Protein AF-A0A968YVD5-F1 (afdb_monomer)

Solvent-accessible surface area (backbone atoms only — not comparable to full-atom values): 4771 Å² total; per-residue (Å²): 143,88,66,89,85,71,63,84,85,40,75,45,57,56,30,46,51,52,18,50,48,33,32,48,46,33,39,54,42,43,38,64,70,50,49,46,56,52,51,52,53,55,71,72,50,61,77,88,44,95,58,32,67,63,52,46,53,51,50,52,53,56,50,50,53,55,50,48,48,26,50,53,23,43,50,52,16,51,49,34,40,51,54,33,76,76,101

Nearest PDB structures (foldseek):
  2wie-assembly1_A  TM=7.082E-01  e=4.493E-01  Limnospira platensis
  7jg9-assembly1_8  TM=7.619E-01  e=1.598E+00  Mycolicibacterium smegmatis
  6tt7-assembly1_4  TM=6.060E-01  e=8.710E-01  Ovis aries
  4j41-assembly1_A  TM=7.911E-01  e=3.459E+00  Bacillus anthracis str. Sterne
  8j0s-assembly1_5  TM=6.952E-01  e=2.774E+00  Mycobacterium tuberculosis

Structure (mmCIF, N/CA/C/O backbone):
data_AF-A0A968YVD5-F1
#
_entry.id   AF-A0A968YVD5-F1
#
loop_
_atom_site.group_PDB
_atom_site.id
_atom_site.type_symbol
_atom_site.label_atom_id
_atom_site.label_alt_id
_atom_site.label_comp_id
_atom_site.label_asym_id
_atom_site.label_entity_id
_atom_site.label_seq_id
_atom_site.pdbx_PDB_ins_code
_atom_site.Cartn_x
_atom_site.Cartn_y
_atom_site.Cartn_z
_atom_site.occupancy
_atom_site.B_iso_or_equiv
_atom_site.auth_seq_id
_atom_site.auth_comp_id
_atom_site.auth_asym_id
_atom_site.auth_atom_id
_atom_site.pdbx_PDB_model_num
ATOM 1 N N . MET A 1 1 ? -28.546 -19.728 26.117 1.00 48.47 1 MET A N 1
ATOM 2 C CA . MET A 1 1 ? -28.148 -19.616 24.698 1.00 48.47 1 MET A CA 1
ATOM 3 C C . MET A 1 1 ? -29.149 -18.704 23.983 1.00 48.47 1 MET A C 1
ATOM 5 O O . MET A 1 1 ? -30.049 -19.210 23.335 1.00 48.47 1 MET A O 1
ATOM 9 N N . GLY A 1 2 ? -29.096 -17.376 24.182 1.00 54.66 2 GLY A N 1
ATOM 10 C CA . GLY A 1 2 ? -30.165 -16.529 23.617 1.00 54.66 2 GLY A CA 1
ATOM 11 C C . GLY A 1 2 ? -30.145 -15.017 23.855 1.00 54.66 2 GLY A C 1
ATOM 12 O O . GLY A 1 2 ? -31.182 -14.402 23.660 1.00 54.66 2 GLY A O 1
ATOM 13 N N . ILE A 1 3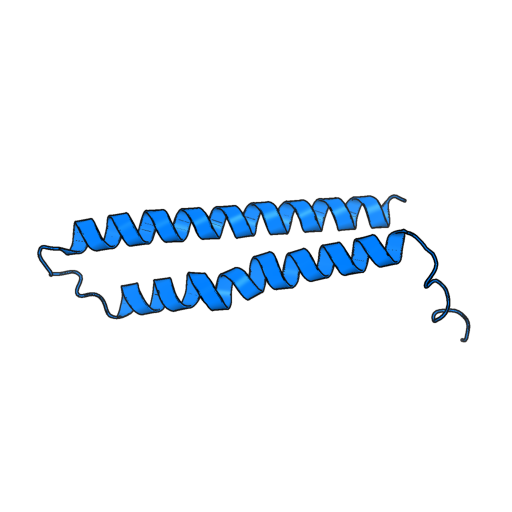 ? -29.030 -14.399 24.262 1.00 51.34 3 ILE A N 1
ATOM 14 C CA . ILE A 1 3 ? -28.964 -12.923 24.404 1.00 51.34 3 ILE A CA 1
ATOM 15 C C . ILE A 1 3 ? -27.742 -12.270 23.741 1.00 51.34 3 ILE A C 1
ATOM 17 O O . ILE A 1 3 ? -27.594 -11.055 23.776 1.00 51.34 3 ILE A O 1
ATOM 21 N N . THR A 1 4 ? -26.906 -13.035 23.035 1.00 56.00 4 THR A N 1
ATOM 22 C CA . THR A 1 4 ? -25.696 -12.511 22.371 1.00 56.00 4 THR A CA 1
ATOM 23 C C . THR A 1 4 ? -25.983 -11.721 21.082 1.00 56.00 4 THR A C 1
ATOM 25 O O . THR A 1 4 ? -25.056 -11.224 20.457 1.00 56.00 4 THR A O 1
ATOM 28 N N . LEU A 1 5 ? -27.249 -11.587 20.665 1.00 54.62 5 LEU A N 1
ATOM 29 C CA . LEU A 1 5 ? -27.633 -10.889 19.426 1.00 54.62 5 LEU A CA 1
ATOM 30 C C . LEU A 1 5 ? -28.098 -9.436 19.642 1.00 54.62 5 LEU A C 1
ATOM 32 O O . LEU A 1 5 ? -28.371 -8.740 18.672 1.00 54.62 5 LEU A O 1
ATOM 36 N N . LEU A 1 6 ? -28.186 -8.958 20.889 1.00 53.53 6 LEU A N 1
ATOM 37 C CA . LEU A 1 6 ? -28.841 -7.682 21.230 1.00 53.53 6 LEU A CA 1
ATOM 38 C C . LEU A 1 6 ? -27.968 -6.727 22.067 1.00 53.53 6 LEU A C 1
ATOM 40 O O . LEU A 1 6 ? -28.484 -5.912 22.823 1.00 53.53 6 LEU A O 1
ATOM 44 N N . GLN A 1 7 ? -26.641 -6.763 21.901 1.00 52.44 7 GLN A N 1
ATOM 45 C CA . GLN A 1 7 ? -25.750 -5.680 22.361 1.00 52.44 7 GLN A CA 1
ATOM 46 C C . GLN A 1 7 ? -25.400 -4.680 21.244 1.00 52.44 7 GLN A C 1
ATOM 48 O O . GLN A 1 7 ? -24.357 -4.038 21.270 1.00 52.44 7 GLN A O 1
ATOM 53 N N . TRP A 1 8 ? -26.313 -4.490 20.287 1.00 48.47 8 TRP A N 1
ATOM 54 C CA . TRP A 1 8 ? -26.181 -3.542 19.170 1.00 48.47 8 TRP A CA 1
ATOM 55 C C . TRP A 1 8 ? -26.075 -2.064 19.606 1.00 48.47 8 TRP A C 1
ATOM 57 O O . TRP A 1 8 ? -25.799 -1.197 18.785 1.00 48.47 8 TRP A O 1
ATOM 67 N N . ASN A 1 9 ? -26.286 -1.781 20.897 1.00 50.38 9 ASN A N 1
ATOM 68 C CA . ASN A 1 9 ? -26.285 -0.445 21.494 1.00 50.38 9 ASN A CA 1
ATOM 69 C C . ASN A 1 9 ? -25.006 -0.118 22.292 1.00 50.38 9 ASN A C 1
ATOM 71 O O . ASN A 1 9 ? -25.002 0.819 23.086 1.00 50.38 9 ASN A O 1
ATOM 75 N N . GLN A 1 10 ? -23.934 -0.904 22.147 1.00 54.22 10 GLN A N 1
ATOM 76 C CA . GLN A 1 10 ? -22.665 -0.607 22.810 1.00 54.22 10 GLN A CA 1
ATOM 77 C C . GLN A 1 10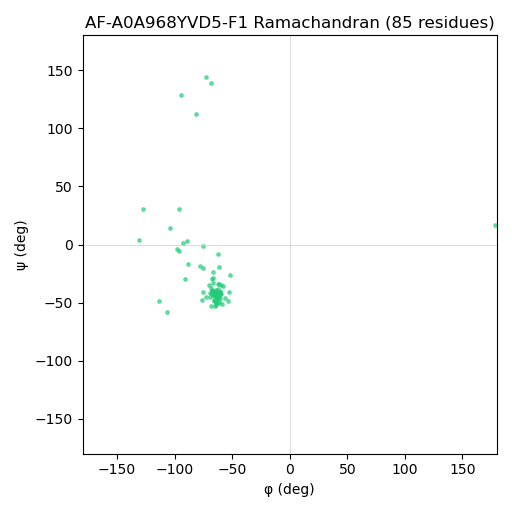 ? -21.761 0.181 21.850 1.00 54.22 10 GLN A C 1
ATOM 79 O O . GLN A 1 10 ? -21.543 -0.286 20.727 1.00 54.22 10 GLN A O 1
ATOM 84 N N . PRO A 1 11 ? -21.193 1.336 22.252 1.00 57.38 11 PRO A N 1
ATOM 85 C CA . PRO A 1 11 ? -20.261 2.109 21.420 1.00 57.38 11 PRO A CA 1
ATOM 86 C C . PRO A 1 11 ? -19.107 1.249 20.867 1.00 57.38 11 PRO A C 1
ATOM 88 O O . PRO A 1 11 ? -18.627 1.485 19.759 1.00 57.38 11 PRO A O 1
ATOM 91 N N . ASN A 1 12 ? -18.765 0.160 21.563 1.00 61.00 12 ASN A N 1
ATOM 92 C CA . ASN A 1 12 ? -17.847 -0.882 21.109 1.00 61.00 12 ASN A CA 1
ATOM 93 C C . ASN A 1 12 ? -18.154 -1.497 19.741 1.00 61.00 12 ASN A C 1
ATOM 95 O O . ASN A 1 12 ? -17.235 -1.719 18.958 1.00 61.00 12 ASN A O 1
ATOM 99 N N . THR A 1 13 ? -19.417 -1.759 19.399 1.00 67.56 13 THR A N 1
ATOM 100 C CA . THR A 1 13 ? -19.744 -2.391 18.109 1.00 67.56 13 THR A CA 1
ATOM 101 C C . THR A 1 13 ? -19.426 -1.469 16.933 1.00 67.56 13 THR A C 1
ATOM 103 O O . THR A 1 13 ? -18.990 -1.941 15.882 1.00 67.56 13 THR A O 1
ATOM 106 N N . VAL A 1 14 ? -19.580 -0.154 17.115 1.00 73.50 14 VAL A N 1
ATOM 107 C CA . VAL A 1 14 ? -19.234 0.844 16.096 1.00 73.50 14 VAL A CA 1
ATOM 108 C C . VAL A 1 14 ? -17.719 0.906 15.908 1.00 73.50 14 VAL A C 1
ATOM 110 O O . VAL A 1 14 ? -17.254 0.865 14.772 1.00 73.50 14 VAL A O 1
ATOM 113 N N . TYR A 1 15 ? -16.937 0.922 16.993 1.00 69.00 15 TYR A N 1
ATOM 114 C CA . TYR A 1 15 ? -15.472 0.912 16.907 1.00 69.00 15 TYR A CA 1
ATOM 115 C C . TYR A 1 15 ? -14.925 -0.374 16.274 1.00 69.00 15 TYR A C 1
ATOM 117 O O . TYR A 1 15 ? -14.024 -0.299 15.438 1.00 69.00 15 TYR A O 1
ATOM 125 N N . LEU A 1 16 ? -15.507 -1.537 16.589 1.00 73.81 16 LEU A N 1
ATOM 126 C CA . LEU A 1 16 ? -15.152 -2.814 15.961 1.00 73.81 16 LEU A CA 1
ATOM 127 C C . LEU A 1 16 ? -15.461 -2.826 14.460 1.00 73.81 16 LEU A C 1
ATOM 129 O O . LEU A 1 16 ? -14.611 -3.233 13.668 1.00 73.81 16 LEU A O 1
ATOM 133 N N . LEU A 1 17 ? -16.649 -2.366 14.053 1.00 78.38 17 LEU A N 1
ATOM 134 C CA . LEU A 1 17 ? -17.029 -2.290 12.639 1.00 78.38 17 LEU A CA 1
ATOM 135 C C . LEU A 1 17 ? -16.144 -1.311 11.869 1.00 78.38 17 LEU A C 1
ATOM 137 O O . LEU A 1 17 ? -15.610 -1.668 10.822 1.00 78.38 17 LEU A O 1
ATOM 141 N N . VAL A 1 18 ? -15.953 -0.100 12.395 1.00 78.88 18 VAL A N 1
ATOM 142 C CA . VAL A 1 18 ? -15.143 0.939 11.747 1.00 78.88 18 VAL A CA 1
ATOM 143 C C . VAL A 1 18 ? -13.674 0.523 11.686 1.00 78.88 18 VAL A C 1
ATOM 145 O O . VAL A 1 18 ? -13.064 0.649 10.628 1.00 78.88 18 VAL A O 1
ATOM 148 N N . GLY A 1 19 ? -13.113 -0.032 12.765 1.00 75.44 19 GLY A N 1
ATOM 149 C CA . GLY A 1 19 ? -11.742 -0.546 12.796 1.00 75.44 19 GLY A CA 1
ATOM 150 C C . GLY A 1 19 ? -11.527 -1.711 11.825 1.00 75.44 19 GLY A C 1
ATOM 151 O O . GLY A 1 19 ? -10.548 -1.719 11.080 1.00 75.44 19 GLY A O 1
ATOM 152 N N . SER A 1 20 ? -12.476 -2.650 11.757 1.00 78.25 20 SER A N 1
ATOM 153 C CA . SER A 1 20 ? -12.423 -3.775 10.809 1.00 78.25 20 SER A CA 1
ATOM 154 C C . SER A 1 20 ? -12.537 -3.305 9.360 1.0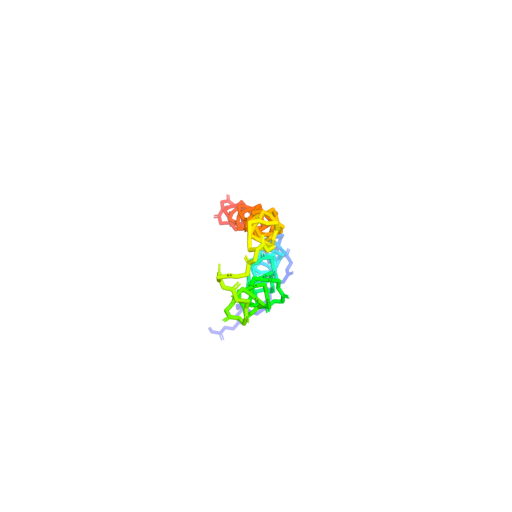0 78.25 20 SER A C 1
ATOM 156 O O . SER A 1 20 ? -11.800 -3.780 8.498 1.00 78.25 20 SER A O 1
ATOM 158 N N . LEU A 1 21 ? -13.422 -2.342 9.082 1.00 81.94 21 LEU A N 1
ATOM 159 C CA . LEU A 1 21 ? -13.593 -1.774 7.747 1.00 81.94 21 LEU A CA 1
ATOM 160 C C . LEU A 1 21 ? -12.353 -0.978 7.318 1.00 81.94 21 LEU A C 1
ATOM 162 O O . LEU A 1 21 ? -11.895 -1.135 6.190 1.00 81.94 21 LEU A O 1
ATOM 166 N N . LEU A 1 22 ? -11.765 -0.184 8.219 1.00 79.56 22 LEU A N 1
ATOM 167 C CA . LEU A 1 22 ? -10.498 0.520 7.989 1.00 79.56 22 LEU A CA 1
ATOM 168 C C . LEU A 1 22 ? -9.360 -0.449 7.686 1.00 79.56 22 LEU A C 1
ATOM 170 O O . LEU A 1 22 ? -8.581 -0.201 6.769 1.00 79.56 22 LEU A O 1
ATOM 174 N N . TYR A 1 23 ? -9.284 -1.562 8.414 1.00 76.81 23 TYR A N 1
ATOM 175 C CA . TYR A 1 23 ? -8.288 -2.586 8.144 1.00 76.81 23 TYR A CA 1
ATOM 176 C C . TYR A 1 23 ? -8.521 -3.237 6.777 1.00 76.81 23 TYR A C 1
ATOM 178 O O . TYR A 1 23 ? -7.622 -3.238 5.942 1.00 76.81 23 TYR A O 1
ATOM 186 N N . LEU A 1 24 ? -9.726 -3.737 6.494 1.00 81.44 24 LEU A N 1
ATOM 187 C CA . LEU A 1 24 ? -10.017 -4.421 5.230 1.00 81.44 24 LEU A CA 1
ATOM 188 C C . LEU A 1 24 ? -9.862 -3.496 4.018 1.00 81.44 24 LEU A C 1
ATOM 190 O O . LEU A 1 24 ? -9.210 -3.850 3.039 1.00 81.44 24 LEU A O 1
ATOM 194 N N . VAL A 1 25 ? -10.412 -2.289 4.069 1.00 81.12 25 VAL A N 1
ATOM 195 C CA . VAL A 1 25 ? -10.350 -1.361 2.935 1.00 81.12 25 VAL A CA 1
ATOM 196 C C . VAL A 1 25 ? -8.964 -0.724 2.832 1.00 81.12 25 VAL A C 1
ATOM 198 O O . VAL A 1 25 ? -8.360 -0.719 1.760 1.00 81.12 25 VAL A O 1
ATOM 201 N N . GLY A 1 26 ? -8.424 -0.228 3.944 1.00 76.38 26 GLY A N 1
ATOM 202 C CA . GLY A 1 26 ? -7.159 0.502 3.966 1.00 76.38 26 GLY A CA 1
ATOM 203 C C . GLY A 1 26 ? -5.914 -0.374 3.824 1.00 76.38 26 GLY A C 1
ATOM 204 O O . GLY A 1 26 ? -4.869 0.130 3.422 1.00 76.38 26 GLY A O 1
ATOM 205 N N . THR A 1 27 ? -6.002 -1.680 4.101 1.00 77.19 27 THR A N 1
ATOM 206 C CA . THR A 1 27 ? -4.886 -2.615 3.880 1.00 77.19 27 THR A CA 1
ATOM 207 C C . THR A 1 27 ? -5.130 -3.511 2.677 1.00 77.19 27 THR A C 1
ATOM 209 O O . THR A 1 27 ? -4.356 -3.469 1.719 1.00 77.19 27 THR A O 1
ATOM 212 N N . PHE A 1 28 ? -6.220 -4.276 2.677 1.00 78.50 28 PHE A N 1
ATOM 213 C CA . PHE A 1 28 ? -6.527 -5.242 1.627 1.00 78.50 28 PHE A CA 1
ATOM 214 C C . PHE A 1 28 ? -6.956 -4.544 0.334 1.00 78.50 28 PHE A C 1
ATOM 216 O O . PHE A 1 28 ? -6.432 -4.866 -0.731 1.00 78.50 28 PHE A O 1
ATOM 223 N N . GLY A 1 29 ? -7.830 -3.539 0.427 1.00 82.56 29 GLY A N 1
ATOM 224 C CA . GLY A 1 29 ? -8.255 -2.733 -0.721 1.00 82.56 29 GLY A CA 1
ATOM 225 C C . GLY A 1 29 ? -7.095 -1.971 -1.367 1.00 82.56 29 GLY A C 1
ATOM 226 O O . GLY A 1 29 ? -6.871 -2.094 -2.569 1.00 82.56 29 GLY A O 1
ATOM 227 N N . VAL A 1 30 ? -6.289 -1.262 -0.569 1.00 80.25 30 VAL A N 1
ATOM 228 C CA . VAL A 1 30 ? -5.078 -0.564 -1.054 1.00 80.25 30 VAL A CA 1
ATOM 229 C C . VAL A 1 30 ? -4.073 -1.538 -1.677 1.00 80.25 30 VAL A C 1
ATOM 231 O O . VAL A 1 30 ? -3.406 -1.213 -2.663 1.00 80.25 30 VAL A O 1
ATOM 234 N N . THR A 1 31 ? -3.972 -2.759 -1.150 1.00 80.50 31 THR A N 1
ATOM 235 C CA . THR A 1 31 ? -3.090 -3.776 -1.730 1.00 80.50 31 THR A CA 1
ATOM 236 C C . THR A 1 31 ? -3.608 -4.241 -3.092 1.00 80.50 31 THR A C 1
ATOM 238 O O . THR A 1 31 ? -2.873 -4.153 -4.071 1.00 80.50 31 THR A O 1
ATOM 241 N N . MET A 1 32 ? -4.872 -4.664 -3.185 1.00 82.06 32 MET A N 1
ATOM 242 C CA . MET A 1 32 ? -5.442 -5.191 -4.431 1.00 82.06 32 MET A CA 1
ATOM 243 C C . MET A 1 32 ? -5.576 -4.143 -5.538 1.00 82.06 32 MET A C 1
ATOM 245 O O . MET A 1 32 ? -5.336 -4.458 -6.696 1.00 82.06 32 MET A O 1
ATOM 249 N N . VAL A 1 33 ? -5.973 -2.912 -5.207 1.00 84.12 33 VAL A N 1
ATOM 250 C CA . VAL A 1 33 ? -6.303 -1.892 -6.219 1.00 84.12 33 VAL A CA 1
ATOM 251 C C . VAL A 1 33 ? -5.096 -1.041 -6.600 1.00 84.12 33 VAL A C 1
ATOM 253 O O . VAL A 1 33 ? -5.026 -0.563 -7.725 1.00 84.12 33 VAL A O 1
ATOM 256 N N . CYS A 1 34 ? -4.145 -0.835 -5.685 1.00 81.75 34 CYS A N 1
ATOM 257 C CA . CYS A 1 34 ? -3.016 0.067 -5.930 1.00 81.75 34 CYS A CA 1
ATOM 258 C C . CYS A 1 34 ? -1.685 -0.681 -5.999 1.00 81.75 34 CYS A C 1
ATOM 260 O O . CYS A 1 34 ? -0.933 -0.492 -6.948 1.00 81.75 34 CYS A O 1
ATOM 262 N N . ASN A 1 35 ? -1.391 -1.558 -5.032 1.00 82.81 35 ASN A N 1
ATOM 263 C CA . ASN A 1 35 ? -0.084 -2.225 -4.988 1.00 82.81 35 ASN A CA 1
ATOM 264 C C . ASN A 1 35 ? 0.051 -3.330 -6.046 1.00 82.81 35 ASN A C 1
ATOM 266 O O . ASN A 1 35 ? 1.112 -3.431 -6.654 1.00 82.81 35 ASN A O 1
ATOM 270 N N . VAL A 1 36 ? -0.993 -4.136 -6.285 1.00 86.88 36 VAL A N 1
ATOM 271 C CA . VAL A 1 36 ? -0.953 -5.206 -7.300 1.00 86.88 36 VAL A CA 1
ATOM 272 C C . VAL A 1 36 ? -0.780 -4.634 -8.7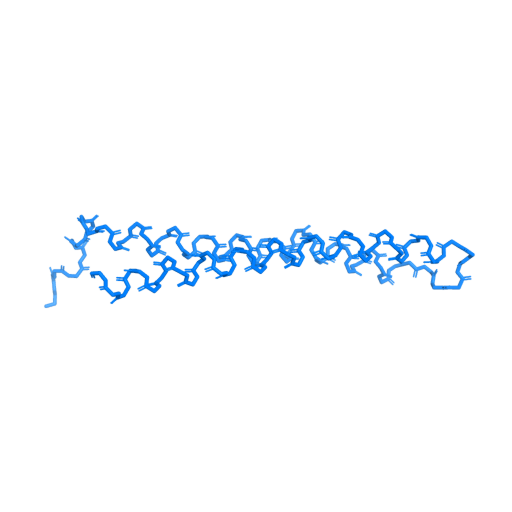12 1.00 86.88 36 VAL A C 1
ATOM 274 O O . VAL A 1 36 ? 0.197 -5.010 -9.352 1.00 86.88 36 VAL A O 1
ATOM 277 N N . PRO A 1 37 ? -1.590 -3.660 -9.185 1.00 84.75 37 PRO A N 1
ATOM 278 C CA . PRO A 1 37 ? -1.399 -3.103 -10.525 1.00 84.75 37 PRO A CA 1
ATOM 279 C C . PRO A 1 37 ? -0.052 -2.404 -10.699 1.00 84.75 37 PRO A C 1
ATOM 281 O O . PRO A 1 37 ? 0.534 -2.453 -11.7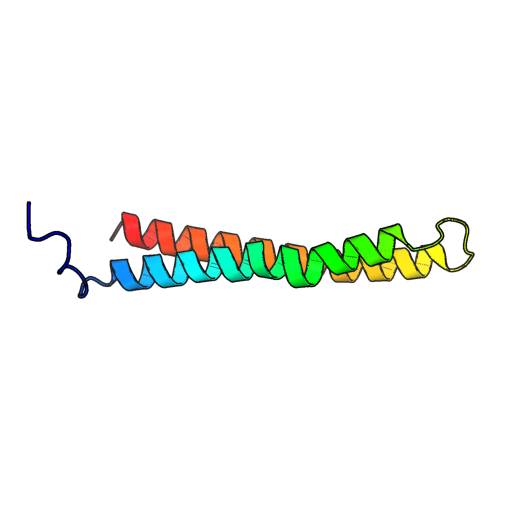77 1.00 84.75 37 PRO A O 1
ATOM 284 N N . LEU A 1 38 ? 0.459 -1.768 -9.640 1.00 84.94 38 LEU A N 1
ATOM 285 C CA . LEU A 1 38 ? 1.771 -1.133 -9.663 1.00 84.94 38 LEU A CA 1
ATOM 286 C C . LEU A 1 38 ? 2.892 -2.178 -9.811 1.00 84.94 38 LEU A C 1
ATOM 288 O O . LEU A 1 38 ? 3.812 -1.982 -10.602 1.00 84.94 38 LEU A O 1
ATOM 292 N N . ASN A 1 39 ? 2.791 -3.304 -9.099 1.00 86.06 39 ASN A N 1
ATOM 293 C CA . ASN A 1 39 ? 3.733 -4.416 -9.210 1.00 86.06 39 ASN A CA 1
ATOM 294 C C . ASN A 1 39 ? 3.644 -5.124 -10.574 1.00 86.06 39 ASN A C 1
ATOM 296 O O . ASN A 1 39 ? 4.675 -5.451 -11.155 1.00 86.06 39 ASN A O 1
ATOM 300 N N . ASP A 1 40 ? 2.439 -5.302 -11.118 1.00 86.94 40 ASP A N 1
ATOM 301 C CA . ASP A 1 40 ? 2.234 -5.870 -12.456 1.00 86.94 40 ASP A CA 1
ATOM 302 C C . ASP A 1 40 ? 2.814 -4.953 -13.543 1.00 86.94 40 ASP A C 1
ATOM 304 O O . ASP A 1 40 ? 3.481 -5.419 -14.467 1.00 86.94 40 ASP A O 1
ATOM 308 N N . ALA A 1 41 ? 2.640 -3.633 -13.405 1.00 83.62 41 ALA A N 1
ATOM 309 C CA . ALA A 1 41 ? 3.244 -2.652 -14.304 1.00 83.62 41 ALA A CA 1
ATOM 310 C C . ALA A 1 41 ? 4.779 -2.702 -14.267 1.00 83.62 41 ALA A C 1
ATOM 312 O O . ALA A 1 41 ? 5.422 -2.591 -15.311 1.00 83.62 41 ALA A O 1
ATOM 313 N N . LEU A 1 42 ? 5.370 -2.908 -13.085 1.00 82.88 42 LEU A N 1
ATOM 314 C CA . LEU A 1 42 ? 6.812 -3.100 -12.945 1.00 82.88 42 LEU A CA 1
ATOM 315 C C . LEU A 1 42 ? 7.282 -4.432 -13.554 1.00 82.88 42 LEU A C 1
ATOM 317 O O . LEU A 1 42 ? 8.340 -4.467 -14.170 1.00 82.88 42 LEU A O 1
ATOM 321 N N . ALA A 1 43 ? 6.504 -5.510 -13.427 1.00 83.62 43 ALA A N 1
ATOM 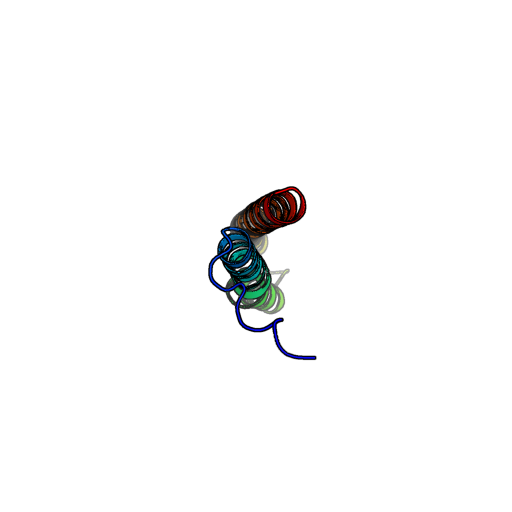322 C CA . ALA A 1 43 ? 6.852 -6.824 -13.975 1.00 83.62 43 ALA A CA 1
ATOM 323 C C . ALA A 1 43 ? 6.877 -6.856 -15.514 1.00 83.62 43 ALA A C 1
ATOM 325 O O . ALA A 1 43 ? 7.614 -7.643 -16.105 1.00 83.62 43 ALA A O 1
ATOM 326 N N . ILE A 1 44 ? 6.074 -6.007 -16.162 1.00 83.31 44 ILE A N 1
ATOM 327 C CA . ILE A 1 44 ? 6.006 -5.882 -17.628 1.00 83.31 44 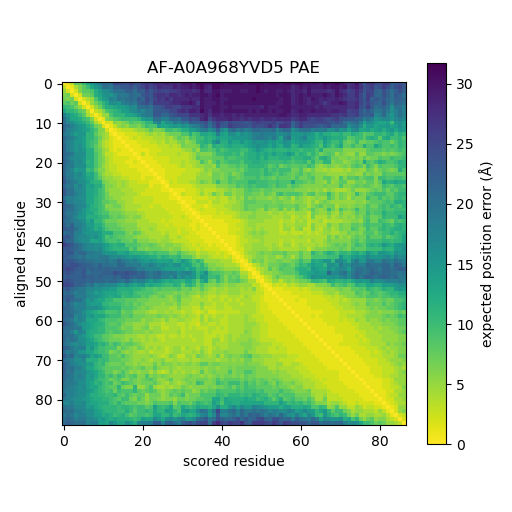ILE A CA 1
ATOM 328 C C . ILE A 1 44 ? 7.041 -4.866 -18.152 1.00 83.31 44 ILE A C 1
ATOM 330 O O . ILE A 1 44 ? 7.358 -4.847 -19.343 1.00 83.31 44 ILE A O 1
ATOM 334 N N . ALA A 1 45 ? 7.583 -4.013 -17.281 1.00 79.00 45 ALA A N 1
ATOM 335 C CA . ALA A 1 45 ? 8.563 -3.011 -17.662 1.00 79.00 45 ALA A CA 1
ATOM 336 C C . ALA A 1 45 ? 9.898 -3.641 -18.078 1.00 79.00 45 ALA A C 1
ATOM 338 O O . ALA A 1 45 ? 10.397 -4.556 -17.430 1.00 79.00 45 ALA A O 1
ATOM 339 N N . ASN A 1 46 ? 10.509 -3.113 -19.143 1.00 76.19 46 ASN A N 1
ATOM 340 C CA . ASN A 1 46 ? 11.817 -3.573 -19.597 1.00 76.19 46 ASN A CA 1
ATOM 341 C C . ASN A 1 46 ? 12.941 -2.923 -18.757 1.00 76.19 46 ASN A C 1
ATOM 343 O O . ASN A 1 46 ? 13.149 -1.707 -18.884 1.00 76.19 46 ASN A O 1
ATOM 347 N N . PRO A 1 47 ? 13.678 -3.696 -17.935 1.00 67.62 47 PRO A N 1
ATOM 348 C CA . PRO A 1 47 ? 14.739 -3.165 -17.079 1.00 67.62 47 PRO A CA 1
ATOM 349 C C . PRO A 1 47 ? 15.940 -2.624 -17.869 1.00 67.62 47 PRO A C 1
ATOM 351 O O . PRO A 1 47 ? 16.631 -1.741 -17.371 1.00 67.62 47 PRO A O 1
ATOM 354 N N . ASP A 1 48 ? 16.147 -3.087 -19.107 1.00 71.88 48 ASP A N 1
ATOM 355 C CA . ASP A 1 48 ? 17.266 -2.674 -19.968 1.00 71.88 48 ASP A CA 1
ATOM 356 C C . ASP A 1 48 ? 16.942 -1.439 -20.829 1.00 71.88 48 ASP A C 1
ATOM 358 O O . ASP A 1 48 ? 17.743 -1.008 -21.662 1.00 71.88 48 ASP A O 1
ATOM 362 N N . SER A 1 49 ? 15.750 -0.857 -20.659 1.00 74.06 49 SER A N 1
ATOM 363 C CA . SER A 1 49 ? 15.385 0.381 -21.348 1.00 74.06 49 SER A CA 1
ATOM 364 C C . SER A 1 49 ? 16.120 1.585 -20.754 1.00 74.06 49 SER A C 1
ATOM 366 O O . SER A 1 49 ? 16.309 1.699 -19.543 1.00 74.06 49 SER A O 1
ATOM 368 N N . THR A 1 50 ? 16.497 2.537 -21.608 1.00 73.69 50 THR A N 1
ATOM 369 C CA . THR A 1 50 ? 17.187 3.774 -21.199 1.00 73.69 50 THR A CA 1
ATOM 370 C C . THR A 1 50 ? 16.343 4.630 -20.237 1.00 73.69 50 THR A C 1
ATOM 372 O O . THR A 1 50 ? 16.894 5.422 -19.476 1.00 73.69 50 THR A O 1
ATOM 375 N N . ASP A 1 51 ? 15.024 4.406 -20.208 1.00 77.00 51 ASP A N 1
ATOM 376 C CA . ASP A 1 51 ? 14.051 5.081 -19.339 1.00 77.00 51 ASP A CA 1
ATOM 377 C C . ASP A 1 51 ? 13.766 4.341 -18.013 1.00 77.00 51 ASP A C 1
ATOM 379 O O . ASP A 1 51 ? 12.966 4.811 -17.196 1.00 77.00 51 ASP A O 1
ATOM 383 N N . GLY A 1 52 ? 14.427 3.205 -17.754 1.00 77.38 52 GLY A N 1
ATOM 384 C CA . GLY A 1 52 ? 14.172 2.360 -16.581 1.00 77.38 52 GLY A CA 1
ATOM 385 C C . GLY A 1 52 ? 14.343 3.082 -15.238 1.00 77.38 52 GLY A C 1
ATOM 386 O O . GLY A 1 52 ? 13.554 2.871 -14.318 1.00 77.38 52 GLY A O 1
ATOM 387 N N . ALA A 1 53 ? 15.308 4.003 -15.129 1.00 81.19 53 ALA A N 1
ATOM 388 C CA . ALA A 1 53 ? 15.537 4.777 -13.905 1.00 81.19 53 ALA A CA 1
ATOM 389 C C . ALA A 1 53 ? 14.383 5.749 -13.589 1.00 81.19 53 ALA A C 1
ATOM 391 O O . ALA A 1 53 ? 13.980 5.883 -12.432 1.00 81.19 53 ALA A O 1
ATOM 392 N N . THR A 1 54 ? 13.818 6.397 -14.611 1.00 83.75 54 THR A N 1
ATOM 393 C CA . THR A 1 54 ? 12.675 7.311 -14.459 1.00 83.75 54 THR A CA 1
ATOM 394 C C . THR A 1 54 ? 11.409 6.541 -14.097 1.00 83.75 54 THR A C 1
ATOM 396 O O . THR A 1 54 ? 10.658 6.955 -13.210 1.00 83.75 54 THR A O 1
ATOM 399 N N . LEU A 1 55 ? 11.189 5.388 -14.737 1.00 84.31 55 LEU A N 1
ATOM 400 C CA . LEU A 1 55 ? 10.081 4.497 -14.408 1.00 84.31 55 LEU A CA 1
ATOM 401 C C . LEU A 1 55 ? 10.186 3.989 -12.963 1.00 84.31 55 LEU A C 1
ATOM 403 O O . LEU A 1 55 ? 9.205 4.038 -12.221 1.00 84.31 55 LEU A O 1
ATOM 407 N N . TRP A 1 56 ? 11.380 3.560 -12.547 1.00 83.94 56 TRP A N 1
ATOM 408 C CA . TRP A 1 56 ? 11.643 3.109 -11.184 1.00 83.94 56 TRP A CA 1
ATOM 409 C C . TRP A 1 56 ? 11.402 4.212 -10.151 1.00 83.94 56 TRP A C 1
ATOM 411 O O . TRP A 1 56 ? 10.752 3.969 -9.138 1.00 83.94 56 TRP A O 1
ATOM 421 N N . ALA A 1 57 ? 11.867 5.438 -10.410 1.00 86.38 57 ALA A N 1
ATOM 422 C CA . ALA A 1 57 ? 11.648 6.566 -9.507 1.00 86.38 57 ALA A CA 1
ATOM 423 C C . ALA A 1 57 ? 10.152 6.864 -9.312 1.00 86.38 57 ALA A C 1
ATOM 425 O O . ALA A 1 57 ? 9.706 7.082 -8.183 1.00 86.38 57 ALA A O 1
ATOM 426 N N . LYS A 1 58 ? 9.364 6.814 -10.396 1.00 87.38 58 LYS A N 1
ATOM 427 C CA . LYS A 1 58 ? 7.907 6.976 -10.333 1.00 87.38 58 LYS A CA 1
ATOM 428 C C . LYS A 1 58 ? 7.242 5.827 -9.570 1.00 87.38 58 LYS A C 1
ATOM 430 O O . LYS A 1 58 ? 6.458 6.084 -8.661 1.00 87.38 58 LYS A O 1
ATOM 435 N N . TYR A 1 59 ? 7.606 4.583 -9.889 1.00 87.75 59 TYR A N 1
ATOM 436 C CA . TYR A 1 59 ? 7.133 3.393 -9.178 1.00 87.75 59 TYR A CA 1
ATOM 437 C C . TYR A 1 59 ? 7.394 3.509 -7.673 1.00 87.75 59 TYR A C 1
ATOM 439 O O . TYR A 1 59 ? 6.487 3.303 -6.873 1.00 87.75 59 TYR A O 1
ATOM 447 N N . LEU A 1 60 ? 8.614 3.884 -7.280 1.00 86.88 60 LEU A N 1
ATOM 448 C CA . LEU A 1 60 ? 9.013 3.969 -5.879 1.00 86.88 60 LEU A CA 1
ATOM 449 C C . LEU A 1 60 ? 8.225 5.047 -5.125 1.00 86.88 60 LEU A C 1
ATOM 451 O O . LEU A 1 60 ? 7.823 4.816 -3.983 1.00 86.88 60 LEU A O 1
ATOM 455 N N . ALA A 1 61 ? 7.982 6.202 -5.750 1.00 88.44 61 ALA A N 1
ATOM 456 C CA . ALA A 1 61 ? 7.182 7.274 -5.163 1.00 88.44 61 ALA A CA 1
ATOM 457 C C . ALA A 1 61 ? 5.726 6.833 -4.936 1.00 88.44 61 ALA A C 1
ATOM 459 O O . ALA A 1 61 ? 5.217 6.944 -3.817 1.00 88.44 61 ALA A O 1
ATOM 460 N N . ASP A 1 62 ? 5.093 6.262 -5.965 1.00 86.94 62 ASP A N 1
ATOM 461 C CA . ASP A 1 62 ? 3.709 5.785 -5.896 1.00 86.94 62 ASP A CA 1
ATOM 462 C C . ASP A 1 62 ? 3.573 4.631 -4.886 1.00 86.94 62 ASP A C 1
ATOM 464 O O . ASP A 1 62 ? 2.662 4.617 -4.054 1.00 86.94 62 ASP A O 1
ATOM 468 N N . TRP A 1 63 ? 4.524 3.695 -4.886 1.00 87.94 63 TRP A N 1
ATOM 469 C CA . TRP A 1 63 ? 4.554 2.566 -3.958 1.00 87.94 63 TRP A CA 1
ATOM 470 C C . TRP A 1 63 ? 4.701 3.028 -2.505 1.00 87.94 63 TRP A C 1
ATOM 472 O O . TRP A 1 63 ? 3.977 2.567 -1.620 1.00 87.94 63 TRP A O 1
ATOM 482 N N . THR A 1 64 ? 5.597 3.984 -2.249 1.00 87.56 64 THR A N 1
ATOM 483 C CA . THR A 1 64 ? 5.837 4.522 -0.902 1.00 87.56 64 THR A CA 1
ATOM 484 C C . THR A 1 64 ? 4.601 5.240 -0.363 1.00 87.56 64 THR A C 1
ATOM 486 O O . THR A 1 64 ? 4.231 5.037 0.796 1.00 87.56 64 THR A O 1
ATOM 489 N N . LEU A 1 65 ? 3.909 6.016 -1.205 1.00 90.00 65 LEU A N 1
ATOM 490 C CA . LEU A 1 65 ? 2.661 6.685 -0.837 1.00 90.00 65 LEU A CA 1
ATOM 491 C C . LEU A 1 65 ? 1.594 5.674 -0.394 1.00 90.00 65 LEU A C 1
ATOM 493 O O . LEU A 1 65 ? 1.038 5.791 0.700 1.00 90.00 65 LEU A O 1
ATOM 497 N N . TRP A 1 66 ? 1.337 4.643 -1.203 1.00 83.19 66 TRP A N 1
ATOM 498 C CA . TRP A 1 66 ? 0.335 3.625 -0.871 1.00 83.19 66 TRP A CA 1
ATOM 499 C C . TRP A 1 66 ? 0.733 2.767 0.334 1.00 83.19 66 TRP A C 1
ATOM 501 O O . TRP A 1 66 ? -0.131 2.343 1.108 1.00 83.19 66 TRP A O 1
ATOM 511 N N . ASN A 1 67 ? 2.030 2.565 0.563 1.00 83.88 67 ASN A N 1
ATOM 512 C CA . ASN A 1 67 ? 2.520 1.885 1.756 1.00 83.88 67 ASN A CA 1
ATOM 513 C C . ASN A 1 67 ? 2.330 2.730 3.035 1.00 83.88 67 ASN A C 1
ATOM 515 O O . ASN A 1 67 ? 1.989 2.188 4.093 1.00 83.88 67 ASN A O 1
ATOM 519 N N . HIS A 1 68 ? 2.462 4.059 2.945 1.00 85.81 68 HIS A N 1
ATOM 520 C CA . HIS A 1 68 ? 2.101 4.963 4.041 1.00 85.81 68 HIS A CA 1
ATOM 521 C C . HIS A 1 68 ? 0.605 4.913 4.352 1.00 85.81 68 HIS A C 1
ATOM 523 O O . HIS A 1 68 ? 0.244 4.783 5.522 1.00 85.81 68 HIS A O 1
ATOM 529 N N . VAL A 1 69 ? -0.262 4.929 3.332 1.00 82.38 69 VAL A N 1
ATOM 530 C CA . VAL A 1 69 ? -1.719 4.790 3.520 1.00 82.38 69 VAL A CA 1
ATOM 531 C C . VAL A 1 69 ? -2.044 3.497 4.271 1.00 82.38 69 VAL A C 1
ATOM 533 O O . VAL A 1 69 ? -2.776 3.528 5.260 1.00 82.38 69 VAL A O 1
ATOM 536 N N . ARG A 1 70 ? -1.437 2.373 3.872 1.00 82.50 70 ARG A N 1
ATOM 537 C CA . ARG A 1 70 ? -1.620 1.079 4.545 1.00 82.50 70 ARG A CA 1
ATOM 538 C C . ARG A 1 70 ? -1.169 1.106 6.005 1.00 82.50 70 ARG A C 1
ATOM 540 O O . ARG A 1 70 ? -1.839 0.536 6.867 1.00 82.50 70 ARG A O 1
ATOM 547 N N . THR A 1 71 ? -0.055 1.774 6.289 1.00 81.31 71 THR A N 1
ATOM 548 C CA . THR A 1 71 ? 0.475 1.911 7.652 1.00 81.31 71 THR A CA 1
ATOM 549 C C . THR A 1 71 ? -0.465 2.736 8.529 1.00 81.31 71 THR A C 1
ATOM 551 O O . THR A 1 71 ? -0.839 2.289 9.611 1.00 81.31 71 THR A O 1
ATOM 554 N N . VAL A 1 72 ? -0.912 3.899 8.044 1.00 84.50 72 VAL A N 1
ATOM 555 C CA . VAL A 1 72 ? -1.851 4.774 8.764 1.00 84.50 72 VAL A CA 1
ATOM 556 C C . VAL A 1 72 ? -3.189 4.072 8.991 1.00 84.50 72 VAL A C 1
ATOM 558 O O . VAL A 1 72 ? -3.708 4.105 10.104 1.00 84.50 72 V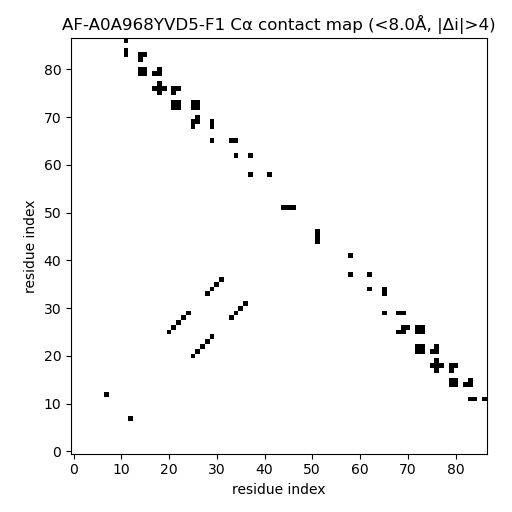AL A O 1
ATOM 561 N N . ALA A 1 73 ? -3.721 3.378 7.980 1.00 79.12 73 ALA A N 1
ATOM 562 C CA . ALA A 1 73 ? -4.963 2.622 8.107 1.00 79.12 73 ALA A CA 1
ATOM 563 C C . ALA A 1 73 ? -4.852 1.482 9.131 1.00 79.12 73 ALA A C 1
ATOM 565 O O . ALA A 1 73 ? -5.744 1.314 9.961 1.00 79.12 73 ALA A O 1
ATOM 566 N N . SER A 1 74 ? -3.742 0.734 9.115 1.00 78.38 74 SER A N 1
ATOM 567 C CA . SER A 1 74 ? -3.492 -0.346 10.081 1.00 78.38 74 SER A CA 1
ATOM 568 C C . SER A 1 74 ? -3.355 0.189 11.505 1.00 78.38 74 SER A C 1
ATOM 570 O O . SER A 1 74 ? -3.905 -0.394 12.435 1.00 78.38 74 SER A O 1
ATOM 572 N N . LEU A 1 75 ? -2.656 1.315 11.680 1.00 83.75 75 LEU A N 1
ATOM 573 C CA . LEU A 1 75 ? -2.466 1.947 12.982 1.00 83.75 75 LEU A CA 1
ATOM 574 C C . LEU A 1 75 ? -3.783 2.510 13.532 1.00 83.75 75 LEU A C 1
ATOM 576 O O . LEU A 1 75 ? -4.092 2.310 14.704 1.00 83.75 75 LEU A O 1
ATOM 580 N N . ALA A 1 76 ? -4.585 3.158 12.683 1.00 79.00 76 ALA A N 1
ATOM 581 C CA . ALA A 1 76 ? -5.910 3.647 13.052 1.00 79.00 76 ALA A CA 1
ATOM 582 C C . ALA A 1 76 ? -6.845 2.493 13.441 1.00 79.00 76 ALA A C 1
ATOM 584 O O . ALA A 1 76 ? -7.514 2.569 14.470 1.00 79.00 76 ALA A O 1
ATOM 585 N N . ALA A 1 77 ? -6.848 1.398 12.672 1.00 78.31 77 ALA A N 1
ATOM 586 C CA . ALA A 1 77 ? -7.601 0.196 13.013 1.00 78.31 77 ALA A CA 1
ATOM 587 C C . ALA A 1 77 ? -7.147 -0.396 14.357 1.00 78.31 77 ALA A C 1
ATOM 589 O O . ALA A 1 77 ? -7.983 -0.664 15.215 1.00 78.31 77 ALA A O 1
ATOM 590 N N . ALA A 1 78 ? -5.837 -0.537 14.581 1.00 79.69 78 ALA A N 1
ATOM 591 C CA . ALA A 1 78 ? -5.291 -1.044 15.838 1.00 79.69 78 ALA A CA 1
ATOM 592 C C . ALA A 1 78 ? -5.671 -0.161 17.038 1.00 79.69 78 ALA A C 1
ATOM 594 O O . ALA A 1 78 ? -6.059 -0.686 18.082 1.00 79.69 78 ALA A O 1
A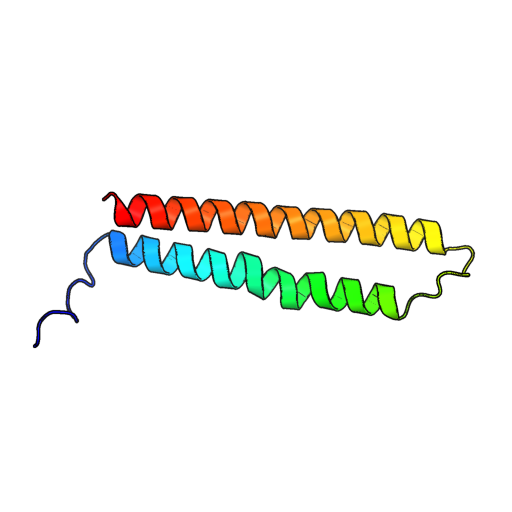TOM 595 N N . ALA A 1 79 ? -5.618 1.165 16.885 1.00 81.12 79 ALA A N 1
ATOM 596 C CA . ALA A 1 79 ? -6.047 2.104 17.916 1.00 81.12 79 ALA A CA 1
ATOM 597 C C . ALA A 1 79 ? -7.541 1.934 18.232 1.00 81.12 79 ALA A C 1
ATOM 599 O O . ALA A 1 79 ? -7.896 1.744 19.392 1.00 81.12 79 ALA A O 1
ATOM 600 N N . LEU A 1 80 ? -8.407 1.925 17.212 1.00 76.69 80 LEU A N 1
ATOM 601 C CA . LEU A 1 80 ? -9.857 1.759 17.378 1.00 76.69 80 LEU A CA 1
ATOM 602 C C . LEU A 1 80 ? -10.224 0.425 18.039 1.00 76.69 80 LEU A C 1
ATOM 604 O O . LEU A 1 80 ? -11.075 0.395 18.925 1.00 76.69 80 LEU A O 1
ATOM 608 N N . LEU A 1 81 ? -9.560 -0.666 17.650 1.00 74.00 81 LEU A N 1
ATOM 609 C CA . LEU A 1 81 ? -9.757 -1.974 18.273 1.00 74.00 81 LEU A CA 1
ATOM 610 C C . LEU A 1 81 ? -9.283 -1.969 19.731 1.00 74.00 81 LEU A C 1
ATOM 612 O O . LEU A 1 81 ? -10.004 -2.438 20.603 1.00 74.00 81 LEU A O 1
ATOM 616 N N . THR A 1 82 ? -8.117 -1.388 20.021 1.00 77.12 82 THR A N 1
ATOM 617 C CA . THR A 1 82 ? -7.584 -1.300 21.393 1.00 77.12 82 THR A CA 1
ATOM 618 C C . THR A 1 82 ? -8.502 -0.484 22.302 1.00 77.12 82 THR A C 1
ATOM 620 O O . THR A 1 82 ? -8.814 -0.927 23.404 1.00 77.12 82 THR A O 1
ATOM 623 N N . PHE A 1 83 ? -8.991 0.670 21.834 1.00 72.81 83 PHE A N 1
ATOM 624 C CA . PHE A 1 83 ? -9.984 1.461 22.565 1.00 72.81 83 PHE A CA 1
ATOM 625 C C . PHE A 1 83 ? -11.285 0.692 22.778 1.00 72.81 83 PHE A C 1
ATOM 627 O O . PHE A 1 83 ? -11.898 0.838 23.829 1.00 72.81 83 PHE A O 1
ATOM 634 N N . SER A 1 84 ? -11.673 -0.157 21.825 1.00 68.06 84 SER A N 1
ATOM 635 C CA . SER A 1 84 ? -12.851 -0.997 21.987 1.00 68.06 84 SER A CA 1
ATOM 636 C C . SER A 1 84 ? -12.672 -2.071 23.070 1.00 68.06 84 SER A C 1
ATOM 638 O O . SER A 1 84 ? -13.574 -2.317 23.859 1.00 68.06 84 SER A O 1
ATOM 640 N N . PHE A 1 85 ? -11.508 -2.713 23.162 1.00 62.94 85 PHE A N 1
ATOM 641 C CA . PHE A 1 85 ? -11.287 -3.759 24.170 1.00 62.94 85 PHE A CA 1
ATOM 642 C C . PHE A 1 85 ? -11.009 -3.223 25.584 1.00 62.94 85 PHE A C 1
ATOM 644 O O . PHE A 1 85 ? -11.151 -3.975 26.545 1.00 62.94 85 PHE A O 1
ATOM 651 N N . CYS A 1 86 ? -10.614 -1.953 25.717 1.00 59.72 86 CYS A N 1
ATOM 652 C CA . CYS A 1 86 ? -10.366 -1.301 27.010 1.00 59.72 86 CYS A CA 1
ATOM 653 C C . CYS A 1 86 ? -11.558 -0.475 27.539 1.00 59.72 86 CYS A C 1
ATOM 655 O O . CYS A 1 86 ? -11.453 0.063 28.642 1.00 59.72 86 CYS A O 1
ATOM 657 N N . GLY A 1 87 ? -12.633 -0.329 26.754 1.00 51.53 87 GLY A N 1
ATOM 658 C CA . GLY A 1 87 ? -13.828 0.466 27.072 1.00 51.53 87 GLY A CA 1
ATOM 659 C C . GLY A 1 87 ? -15.012 -0.348 27.572 1.00 51.53 87 GLY A C 1
ATOM 660 O O . GLY A 1 87 ? -15.162 -1.516 27.143 1.00 51.53 87 GLY A O 1
#

Sequence (87 aa):
MGITLLQWNQPNTVYLLVGSLLYLVGTFGVTMVCNVPLNDALAIANPDSTDGATLWAKYLADWTLWNHVRTVASLAAAALLTFSFCG

Mean predicted aligned error: 10.15 Å

Foldseek 3Di:
DPDPPPPPPDVLVVLLVQLVCLLCCQAVVLCVPQVVVLVVVVVPDDCPDPCNVVSVVVSVVSNVVSVVSNVVSNVSSVVSNVVSVVD

Radius of gyration: 19.47 Å; Cα contacts (8 Å, |Δi|>4): 55; chains: 1; bounding box: 47×27×48 Å

Secondary structure (DSSP, 8-state):
---TT--TTSHHHHHHHHHHHHHIIIIIIHIIIIIHHHHHHHHHS-TTSTTHHHHHHHHHHHHHHHHHHHHHHHHHHHHHHHHHHH-

pLDDT: mean 76.0, std 11.06, range [48.47, 90.0]